Protein AF-A0A7V5JH73-F1 (afdb_monomer_lite)

Structure (mmCIF, N/CA/C/O backbone):
data_AF-A0A7V5JH73-F1
#
_entry.id   AF-A0A7V5JH73-F1
#
loop_
_atom_site.group_PDB
_atom_site.id
_atom_site.type_symbol
_atom_site.label_atom_id
_atom_site.label_alt_id
_atom_site.label_comp_id
_atom_site.label_asym_id
_atom_site.label_entity_id
_atom_site.label_seq_id
_atom_site.pdbx_PDB_ins_code
_atom_site.Cartn_x
_atom_site.Cartn_y
_atom_site.Cartn_z
_atom_site.occupancy
_atom_site.B_iso_or_equiv
_atom_site.auth_seq_id
_atom_site.auth_comp_id
_atom_site.auth_asym_id
_atom_site.auth_atom_id
_atom_site.pdbx_PDB_model_num
ATOM 1 N N . MET A 1 1 ? 8.728 -31.533 -47.177 1.00 68.12 1 MET A N 1
ATOM 2 C CA . MET A 1 1 ? 9.067 -31.655 -45.737 1.00 68.12 1 MET A CA 1
ATOM 3 C C . MET A 1 1 ? 10.287 -30.811 -45.364 1.00 68.12 1 MET A C 1
ATOM 5 O O . MET A 1 1 ? 10.168 -30.022 -44.442 1.00 68.12 1 MET A O 1
ATOM 9 N N . GLN A 1 2 ? 11.408 -30.885 -46.097 1.00 71.19 2 GLN A N 1
ATOM 10 C CA . GLN A 1 2 ? 12.597 -30.037 -45.864 1.00 71.19 2 GLN A CA 1
ATOM 11 C C . GLN A 1 2 ? 12.351 -28.530 -46.081 1.00 71.19 2 GLN A C 1
ATOM 13 O O . GLN A 1 2 ? 12.792 -27.728 -45.269 1.00 71.19 2 GLN A O 1
ATOM 18 N N . GLU A 1 3 ? 11.565 -28.137 -47.090 1.00 71.56 3 GLU A N 1
ATOM 19 C CA . GLU A 1 3 ? 11.189 -26.722 -47.287 1.00 71.56 3 GLU A CA 1
ATOM 20 C C . GLU A 1 3 ? 10.333 -26.158 -46.146 1.00 71.56 3 GLU A C 1
ATOM 22 O O . GLU A 1 3 ? 10.455 -24.991 -45.792 1.00 71.56 3 GLU A O 1
ATOM 27 N N . LEU A 1 4 ? 9.498 -26.997 -45.525 1.00 69.25 4 LEU A N 1
ATOM 28 C CA . LEU A 1 4 ? 8.664 -26.591 -44.394 1.00 69.25 4 LEU A CA 1
ATOM 29 C C . LEU A 1 4 ? 9.518 -26.353 -43.137 1.00 69.25 4 LEU A C 1
ATOM 31 O O . LEU A 1 4 ? 9.250 -25.424 -42.382 1.00 69.25 4 LEU A O 1
ATOM 35 N N . LEU A 1 5 ? 10.562 -27.167 -42.942 1.00 70.31 5 LEU A N 1
ATOM 36 C CA . LEU A 1 5 ? 11.527 -27.005 -41.851 1.00 70.31 5 LEU A CA 1
ATOM 37 C C . LEU A 1 5 ? 12.386 -25.750 -42.046 1.00 70.31 5 LEU A C 1
ATOM 39 O O . LEU A 1 5 ? 12.513 -24.964 -41.114 1.00 70.31 5 LEU A O 1
ATOM 43 N N . ALA A 1 6 ? 12.866 -25.495 -43.266 1.00 71.00 6 ALA A N 1
ATOM 44 C CA . ALA A 1 6 ? 13.623 -24.283 -43.590 1.00 71.00 6 ALA A CA 1
ATOM 45 C C . ALA A 1 6 ? 12.795 -22.996 -43.393 1.00 71.00 6 ALA A C 1
ATOM 47 O O . ALA A 1 6 ? 13.314 -21.979 -42.934 1.00 71.00 6 ALA A O 1
ATOM 48 N N . LEU A 1 7 ? 11.491 -23.047 -43.688 1.00 70.31 7 LEU A N 1
ATOM 49 C CA . LEU A 1 7 ? 10.574 -21.919 -43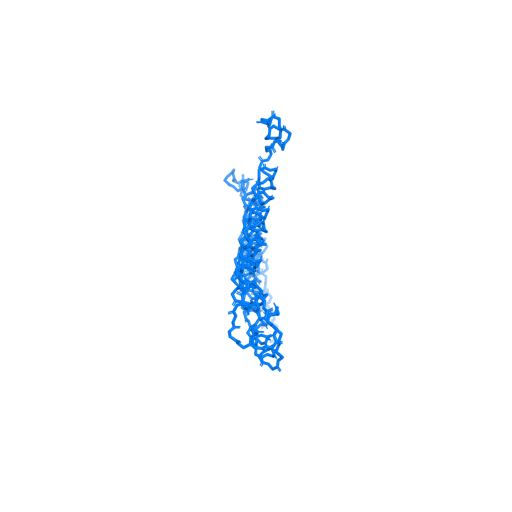.506 1.00 70.31 7 LEU A CA 1
ATOM 50 C C . LEU A 1 7 ? 10.222 -21.676 -42.028 1.00 70.31 7 LEU A C 1
ATOM 52 O O . LEU A 1 7 ? 9.981 -20.537 -41.630 1.00 70.31 7 LEU A O 1
ATOM 56 N N . ILE A 1 8 ? 10.207 -22.729 -41.205 1.00 70.50 8 ILE A N 1
ATOM 57 C CA . ILE A 1 8 ? 10.073 -22.608 -39.748 1.00 70.50 8 ILE A CA 1
ATOM 58 C C . ILE A 1 8 ? 11.357 -22.021 -39.156 1.00 70.50 8 ILE A C 1
ATOM 60 O O . ILE A 1 8 ? 11.270 -21.051 -38.408 1.00 70.50 8 ILE A O 1
ATOM 64 N N . GLU A 1 9 ? 12.530 -22.527 -39.542 1.00 68.88 9 GLU A N 1
ATOM 65 C CA . GLU A 1 9 ? 13.823 -22.039 -39.048 1.00 68.88 9 GLU A CA 1
ATOM 66 C C . GLU A 1 9 ? 14.067 -20.565 -39.396 1.00 68.88 9 GLU A C 1
ATOM 68 O O . GLU A 1 9 ? 14.477 -19.790 -38.529 1.00 68.88 9 GLU A O 1
ATOM 73 N N . SER A 1 10 ? 13.735 -20.127 -40.617 1.00 66.75 10 SER A N 1
ATOM 74 C CA . SER A 1 10 ? 13.877 -18.720 -41.017 1.00 66.75 10 SER A CA 1
ATOM 75 C C . SER A 1 10 ? 12.919 -17.793 -40.259 1.00 66.75 10 SER A C 1
ATOM 77 O O . SER A 1 10 ? 13.271 -16.660 -39.925 1.00 66.75 10 SER A O 1
ATOM 79 N N . ARG A 1 11 ? 11.701 -18.267 -39.956 1.00 68.38 11 ARG A N 1
ATOM 80 C CA . ARG A 1 11 ? 10.718 -17.537 -39.140 1.00 68.38 11 ARG A CA 1
ATOM 81 C C . ARG A 1 11 ? 11.164 -17.454 -37.682 1.00 68.38 11 ARG A C 1
ATOM 83 O O . ARG A 1 11 ? 11.064 -16.383 -37.090 1.00 68.38 11 ARG A O 1
ATOM 90 N N . THR A 1 12 ? 11.685 -18.540 -37.112 1.00 67.69 12 THR A N 1
ATOM 91 C CA . THR A 1 12 ? 12.183 -18.548 -35.730 1.00 67.69 12 THR A CA 1
ATOM 92 C C . THR A 1 12 ? 13.447 -17.715 -35.578 1.00 67.69 12 THR A C 1
ATOM 94 O O . THR A 1 12 ? 13.538 -16.970 -34.610 1.00 67.69 12 THR A O 1
ATOM 97 N N . ALA A 1 13 ? 14.362 -17.749 -36.553 1.00 62.22 13 ALA A N 1
ATOM 98 C CA . ALA A 1 13 ? 15.586 -16.949 -36.547 1.00 62.22 13 ALA A CA 1
ATOM 99 C C . ALA A 1 13 ? 15.291 -15.440 -36.556 1.00 62.22 13 ALA A C 1
ATOM 101 O O . ALA A 1 13 ? 15.914 -14.685 -35.812 1.00 62.22 13 ALA A O 1
ATOM 102 N N . GLY A 1 14 ? 14.293 -15.005 -37.336 1.00 62.53 14 GLY A N 1
ATOM 103 C CA . GLY A 1 14 ? 13.833 -13.613 -37.342 1.00 62.53 14 GLY A CA 1
ATOM 104 C C . GLY A 1 14 ? 13.219 -13.180 -36.007 1.00 62.53 14 GLY A C 1
ATOM 105 O O . GLY A 1 14 ? 13.502 -12.085 -35.527 1.00 62.53 14 GLY A O 1
ATOM 106 N N . ILE A 1 15 ? 12.437 -14.057 -35.365 1.00 62.62 15 ILE A N 1
ATOM 107 C CA . ILE A 1 15 ? 11.842 -13.791 -34.046 1.00 62.62 15 ILE A CA 1
ATOM 108 C C . ILE A 1 15 ? 12.925 -13.728 -32.962 1.00 62.62 15 ILE A C 1
ATOM 110 O O . ILE A 1 15 ? 12.892 -12.827 -32.130 1.00 62.62 15 ILE A O 1
ATOM 114 N N . THR A 1 16 ? 13.906 -14.634 -32.974 1.00 65.31 16 THR A N 1
ATOM 115 C CA . THR A 1 16 ? 14.996 -14.644 -31.987 1.00 65.31 16 THR A CA 1
ATOM 116 C C . THR A 1 16 ? 15.976 -13.490 -32.177 1.00 65.31 16 THR A C 1
ATOM 118 O O . THR A 1 16 ? 16.449 -12.942 -31.187 1.00 65.31 16 THR A O 1
ATOM 121 N N . ALA A 1 17 ? 16.255 -13.084 -33.421 1.00 62.03 17 ALA A N 1
ATOM 122 C CA . ALA A 1 17 ? 17.114 -11.936 -33.711 1.00 62.03 17 ALA A CA 1
ATOM 123 C C . ALA A 1 17 ? 16.446 -10.617 -33.289 1.00 62.03 17 ALA A C 1
ATOM 125 O O . ALA A 1 17 ? 17.048 -9.827 -32.565 1.00 62.03 17 ALA A O 1
ATOM 126 N N . TRP A 1 18 ? 15.166 -10.428 -33.635 1.00 62.38 18 TRP A N 1
ATOM 127 C CA . TRP A 1 18 ? 14.390 -9.261 -33.206 1.00 62.38 18 TRP A CA 1
ATOM 128 C C . TRP A 1 18 ? 14.199 -9.204 -31.681 1.00 62.38 18 TRP A C 1
ATOM 130 O O . TRP A 1 18 ? 14.309 -8.132 -31.083 1.00 62.38 18 TRP A O 1
ATOM 140 N N . ALA A 1 19 ? 13.954 -10.351 -31.034 1.00 61.44 19 ALA A N 1
ATOM 141 C CA . ALA A 1 19 ? 13.827 -10.445 -29.579 1.00 61.44 19 ALA A CA 1
ATOM 142 C C . ALA A 1 19 ? 15.166 -10.262 -28.844 1.00 61.44 19 ALA A C 1
ATOM 144 O O . ALA A 1 19 ? 15.165 -9.861 -27.682 1.00 61.44 19 ALA A O 1
ATOM 145 N N . GLY A 1 20 ? 16.297 -10.543 -29.499 1.00 63.50 20 GLY A N 1
ATOM 146 C CA . GLY A 1 20 ? 17.633 -10.285 -28.965 1.00 63.50 20 GLY A CA 1
ATOM 147 C C . GLY A 1 20 ? 17.949 -8.791 -28.889 1.00 63.50 20 GLY A C 1
ATOM 148 O O . GLY A 1 20 ? 18.427 -8.327 -27.858 1.00 63.50 20 GLY A O 1
ATOM 149 N N . GLU A 1 21 ? 17.619 -8.037 -29.940 1.00 68.50 21 GLU A N 1
ATOM 150 C CA . GLU A 1 21 ? 17.853 -6.586 -30.024 1.00 68.50 21 GLU A CA 1
ATOM 151 C C . GLU A 1 21 ? 16.845 -5.775 -29.185 1.00 68.50 21 GLU A C 1
ATOM 153 O O . GLU A 1 21 ? 17.191 -4.753 -28.602 1.00 68.50 21 GLU A O 1
ATOM 158 N N . ASN A 1 22 ? 15.610 -6.272 -29.033 1.00 81.56 22 ASN A N 1
ATOM 159 C CA . ASN A 1 22 ? 14.535 -5.626 -28.262 1.00 81.56 22 ASN A CA 1
ATOM 160 C C . ASN A 1 22 ? 14.221 -6.339 -26.939 1.00 81.56 22 ASN A C 1
ATOM 162 O O . ASN A 1 22 ? 13.092 -6.290 -26.438 1.00 81.56 22 ASN A O 1
ATOM 166 N N . ARG A 1 23 ? 15.208 -7.032 -26.364 1.00 84.94 23 ARG A N 1
ATOM 167 C CA . ARG A 1 23 ? 15.034 -7.859 -25.162 1.00 84.94 23 ARG A CA 1
ATOM 168 C C . ARG A 1 23 ? 14.407 -7.090 -23.997 1.00 84.94 23 ARG A C 1
ATOM 170 O O . ARG A 1 23 ? 13.560 -7.638 -23.291 1.00 84.94 23 ARG A O 1
ATOM 177 N N . TRP A 1 24 ? 14.771 -5.824 -23.824 1.00 84.88 24 TRP A N 1
ATOM 178 C CA . TRP A 1 24 ? 14.222 -4.960 -22.781 1.00 84.88 24 TRP A CA 1
ATOM 179 C C . TRP A 1 24 ? 12.722 -4.676 -22.965 1.00 84.88 24 TRP A C 1
ATOM 181 O O . TRP A 1 24 ? 11.976 -4.684 -21.989 1.00 84.88 24 TRP A O 1
ATOM 191 N N . ILE A 1 25 ? 12.240 -4.524 -24.207 1.00 88.56 25 ILE A N 1
ATOM 192 C CA . ILE A 1 25 ? 10.809 -4.336 -24.512 1.00 88.56 25 ILE A CA 1
ATOM 193 C C . ILE A 1 25 ? 10.028 -5.582 -24.100 1.00 88.56 25 ILE A C 1
ATOM 195 O O . ILE A 1 25 ? 8.970 -5.490 -23.475 1.00 88.56 25 ILE A O 1
ATOM 199 N N . VAL A 1 26 ? 10.573 -6.761 -24.413 1.00 90.12 26 VAL A N 1
ATOM 200 C CA . VAL A 1 26 ? 9.979 -8.045 -24.028 1.00 90.12 26 VAL A CA 1
ATOM 201 C C . VAL A 1 26 ? 9.932 -8.179 -22.501 1.00 90.12 26 VAL A C 1
ATOM 203 O O . VAL A 1 26 ? 8.904 -8.577 -21.955 1.00 90.12 26 VAL A O 1
ATOM 206 N N . GLN A 1 27 ? 10.997 -7.792 -21.792 1.00 89.69 27 GLN A N 1
ATOM 207 C CA . GLN A 1 27 ? 11.027 -7.793 -20.324 1.00 89.69 27 GLN A CA 1
ATOM 208 C C . GLN A 1 27 ? 9.978 -6.849 -19.720 1.00 89.69 27 GLN A C 1
ATOM 210 O O . GLN A 1 27 ? 9.208 -7.280 -18.861 1.00 89.69 27 GLN A O 1
ATOM 215 N N . VAL A 1 28 ? 9.889 -5.602 -20.199 1.00 92.50 28 VAL A N 1
ATOM 216 C CA . VAL A 1 28 ? 8.870 -4.634 -19.757 1.00 92.50 28 VAL A CA 1
ATOM 217 C C . VAL A 1 28 ? 7.465 -5.183 -19.995 1.00 92.50 28 VAL A C 1
ATOM 219 O O . VAL A 1 28 ? 6.625 -5.132 -19.096 1.00 92.50 28 VAL A O 1
ATOM 222 N N . PHE A 1 29 ? 7.211 -5.768 -21.169 1.00 92.44 29 PHE A N 1
ATOM 223 C CA . PHE A 1 29 ? 5.924 -6.385 -21.484 1.00 92.44 29 PHE A CA 1
ATOM 224 C C . PHE A 1 29 ? 5.552 -7.481 -20.477 1.00 92.44 29 PHE A C 1
ATOM 226 O O . PHE A 1 29 ? 4.437 -7.476 -19.955 1.00 92.44 29 PHE A O 1
ATOM 233 N N . PHE A 1 30 ? 6.480 -8.386 -20.151 1.00 94.62 30 PHE A N 1
ATOM 234 C CA . PHE A 1 30 ? 6.226 -9.440 -19.166 1.00 94.62 30 PHE A CA 1
ATOM 235 C C . PHE A 1 30 ? 6.029 -8.900 -17.748 1.00 94.62 30 PHE A C 1
ATOM 237 O O . PHE A 1 30 ? 5.170 -9.415 -17.036 1.00 94.62 30 PHE A O 1
ATOM 244 N N . VAL A 1 31 ? 6.756 -7.857 -17.341 1.00 94.88 31 VAL A N 1
ATOM 245 C CA . VAL A 1 31 ? 6.560 -7.205 -16.034 1.00 94.88 31 VAL A CA 1
ATOM 246 C C . VAL A 1 31 ? 5.171 -6.578 -15.939 1.00 94.88 31 VAL A C 1
ATOM 248 O O . VAL A 1 31 ? 4.447 -6.825 -14.974 1.00 94.88 31 VAL A O 1
ATOM 251 N N . VAL A 1 32 ? 4.755 -5.822 -16.958 1.00 94.06 32 VAL A N 1
ATOM 252 C CA . VAL A 1 32 ? 3.423 -5.201 -16.998 1.00 94.06 32 VAL A CA 1
ATOM 253 C C . VAL A 1 32 ? 2.329 -6.269 -17.047 1.00 94.06 32 VAL A C 1
ATOM 255 O O . VAL A 1 32 ? 1.344 -6.176 -16.312 1.00 94.06 32 VAL A O 1
ATOM 258 N N . LEU A 1 33 ? 2.510 -7.321 -17.849 1.00 95.00 33 LEU A N 1
ATOM 259 C CA . LEU A 1 33 ? 1.586 -8.453 -17.907 1.00 95.00 33 LEU A CA 1
ATOM 260 C C . LEU A 1 33 ? 1.473 -9.152 -16.546 1.00 95.00 33 LEU A C 1
ATOM 262 O O . LEU A 1 33 ? 0.364 -9.432 -16.094 1.00 95.00 33 LEU A O 1
ATOM 266 N N . ALA A 1 34 ? 2.595 -9.394 -15.865 1.00 95.88 34 ALA A N 1
ATOM 267 C CA . ALA A 1 34 ? 2.613 -9.989 -14.535 1.00 95.88 34 ALA A CA 1
ATOM 268 C C . ALA A 1 34 ? 1.905 -9.097 -13.504 1.00 95.88 34 ALA A C 1
ATOM 270 O O . ALA A 1 34 ? 1.107 -9.603 -12.718 1.00 95.88 34 ALA A O 1
ATOM 271 N N . ALA A 1 35 ? 2.119 -7.779 -13.539 1.00 94.62 35 ALA A N 1
ATOM 272 C CA . ALA A 1 35 ? 1.435 -6.831 -12.660 1.00 94.62 35 ALA A CA 1
ATOM 273 C C . ALA A 1 35 ? -0.086 -6.808 -12.904 1.00 94.62 35 ALA A C 1
ATOM 275 O O . ALA A 1 35 ? -0.875 -6.840 -11.955 1.00 94.62 35 ALA A O 1
ATOM 276 N N . LEU A 1 36 ? -0.517 -6.830 -14.170 1.00 93.88 36 LEU A N 1
ATOM 277 C CA . LEU A 1 36 ? -1.930 -6.928 -14.546 1.00 93.88 36 LEU A CA 1
ATOM 278 C C . LEU A 1 36 ? -2.558 -8.236 -14.054 1.00 93.88 36 LEU A C 1
ATOM 280 O O . LEU A 1 36 ? -3.631 -8.217 -13.443 1.00 93.88 36 LEU A O 1
ATOM 284 N N . LEU A 1 37 ? -1.880 -9.365 -14.277 1.00 95.38 37 LEU A N 1
ATOM 285 C CA . LEU A 1 37 ? -2.322 -10.677 -13.809 1.00 95.38 37 LEU A CA 1
ATOM 286 C C . LEU A 1 37 ? -2.391 -10.731 -12.283 1.00 95.38 37 LEU A C 1
ATOM 288 O O . LEU A 1 37 ? -3.386 -11.212 -11.741 1.00 95.38 37 LEU A O 1
ATOM 292 N N . ALA A 1 38 ? -1.393 -10.189 -11.585 1.00 94.88 38 ALA A N 1
ATOM 293 C CA . ALA A 1 38 ? -1.381 -10.096 -10.132 1.00 94.88 38 ALA A CA 1
ATOM 294 C C . ALA A 1 38 ? -2.553 -9.249 -9.619 1.00 94.88 38 ALA A C 1
ATOM 296 O O . ALA A 1 38 ? -3.264 -9.686 -8.718 1.00 94.88 38 ALA A O 1
ATOM 297 N N . SER A 1 39 ? -2.822 -8.088 -10.227 1.00 93.25 39 SER A N 1
ATOM 298 C CA . SER A 1 39 ? -3.960 -7.231 -9.863 1.00 93.25 39 SER A CA 1
ATOM 299 C C . SER A 1 39 ? -5.303 -7.935 -10.088 1.00 93.25 39 SER A C 1
ATOM 301 O O . SER A 1 39 ? -6.202 -7.882 -9.243 1.00 93.25 39 SER A O 1
ATOM 303 N N . TYR A 1 40 ? -5.447 -8.647 -11.208 1.00 93.00 40 TYR A N 1
ATOM 304 C CA . TYR A 1 40 ? -6.641 -9.435 -11.502 1.00 93.00 40 TYR A CA 1
ATOM 305 C C . TYR A 1 40 ? -6.828 -10.585 -10.501 1.00 93.00 40 TYR A C 1
ATOM 307 O O . TYR A 1 40 ? -7.913 -10.750 -9.929 1.00 93.00 40 TYR A O 1
ATOM 315 N N . LEU A 1 41 ? -5.767 -11.354 -10.244 1.00 94.12 41 LEU A N 1
ATOM 316 C CA . LEU A 1 41 ? -5.795 -12.490 -9.329 1.00 94.12 41 LEU A CA 1
ATOM 317 C C . LEU A 1 41 ? -6.077 -12.034 -7.897 1.00 94.12 41 LEU A C 1
ATOM 319 O O . LEU A 1 41 ? -6.938 -12.607 -7.237 1.00 94.12 41 LEU A O 1
ATOM 323 N N . GLN A 1 42 ? -5.435 -10.960 -7.446 1.00 94.12 42 GLN A N 1
ATOM 324 C CA . GLN A 1 42 ? -5.663 -10.340 -6.145 1.00 94.12 42 GLN A CA 1
ATOM 325 C C . GLN A 1 42 ? -7.136 -9.969 -5.940 1.00 94.12 42 GLN A C 1
ATOM 327 O O . GLN A 1 42 ? -7.725 -10.334 -4.921 1.00 94.12 42 GLN A O 1
ATOM 332 N N . LYS A 1 43 ? -7.772 -9.306 -6.918 1.00 90.88 43 LYS A N 1
ATOM 333 C CA . LYS A 1 43 ? -9.210 -8.993 -6.853 1.00 90.88 43 LYS A CA 1
ATOM 334 C C . LYS A 1 43 ? -10.062 -10.257 -6.759 1.00 90.88 43 LYS A C 1
ATOM 336 O O . LYS A 1 43 ? -11.002 -10.298 -5.966 1.00 90.88 43 LYS A O 1
ATOM 341 N N . ARG A 1 44 ? -9.730 -11.294 -7.534 1.00 91.19 44 ARG A N 1
ATOM 342 C CA . ARG A 1 44 ? -10.462 -12.569 -7.532 1.00 91.19 44 ARG A CA 1
ATOM 343 C C . ARG A 1 44 ? -10.315 -13.321 -6.207 1.00 91.19 44 ARG A C 1
ATOM 345 O O . ARG A 1 44 ? -11.315 -13.823 -5.694 1.00 91.19 44 ARG A O 1
ATOM 352 N N . LEU A 1 45 ? -9.106 -13.376 -5.650 1.00 91.25 45 LEU A N 1
ATOM 353 C CA . LEU A 1 45 ? -8.809 -14.025 -4.373 1.00 91.25 45 LEU A CA 1
ATOM 354 C C . LEU A 1 45 ? -9.495 -13.304 -3.215 1.00 91.25 45 LEU A C 1
ATOM 356 O O . LEU A 1 45 ? -10.159 -13.956 -2.416 1.00 91.25 45 LEU A O 1
ATOM 360 N N . LEU A 1 46 ? -9.424 -11.972 -3.162 1.00 89.12 46 LEU A N 1
ATOM 361 C CA . LEU A 1 46 ? -10.108 -11.200 -2.123 1.00 89.12 46 LEU A CA 1
ATOM 362 C C . LEU A 1 46 ? -11.630 -11.303 -2.230 1.00 89.12 46 LEU A C 1
ATOM 364 O O . LEU A 1 46 ? -12.292 -11.450 -1.211 1.00 89.12 46 LEU A O 1
ATOM 368 N N . ALA A 1 47 ? -12.196 -11.299 -3.441 1.00 87.19 47 ALA A N 1
ATOM 369 C CA . ALA A 1 47 ? -13.630 -11.526 -3.622 1.00 87.19 47 ALA A CA 1
ATOM 370 C C . ALA A 1 47 ? -14.048 -12.940 -3.181 1.00 87.19 47 ALA A C 1
ATOM 372 O O . ALA A 1 47 ? -15.117 -13.127 -2.603 1.00 87.19 47 ALA A O 1
ATOM 373 N N . ALA A 1 48 ? -13.211 -13.951 -3.434 1.00 86.88 48 ALA A N 1
ATOM 374 C CA . ALA A 1 48 ? -13.451 -15.306 -2.951 1.00 86.88 48 ALA A CA 1
ATOM 375 C C . ALA A 1 48 ? -13.340 -15.403 -1.421 1.00 86.88 48 ALA A C 1
ATOM 377 O O . ALA A 1 48 ? -14.192 -16.037 -0.803 1.00 86.88 48 ALA A O 1
ATOM 378 N N . ALA A 1 49 ? -12.341 -14.752 -0.822 1.00 86.19 49 ALA A N 1
ATOM 379 C CA . ALA A 1 49 ? -12.157 -14.700 0.623 1.00 86.19 49 ALA A CA 1
ATOM 380 C C . ALA A 1 49 ? -13.327 -13.980 1.306 1.00 86.19 49 ALA A C 1
ATOM 382 O O . ALA A 1 49 ? -13.892 -14.517 2.250 1.00 86.19 49 ALA A O 1
ATOM 383 N N . TYR A 1 50 ? -13.775 -12.848 0.757 1.00 84.31 50 TYR A N 1
ATOM 384 C CA . TYR A 1 50 ? -14.935 -12.109 1.257 1.00 84.31 50 TYR A CA 1
ATOM 385 C C . TYR A 1 50 ? -16.212 -12.965 1.260 1.00 84.31 50 TYR A C 1
ATOM 387 O O . TYR A 1 50 ? -16.932 -12.998 2.250 1.00 84.31 50 TYR A O 1
ATOM 395 N N . ARG A 1 51 ? -16.462 -13.744 0.195 1.00 82.12 51 ARG A N 1
ATOM 396 C CA . ARG A 1 51 ? -17.604 -14.681 0.149 1.00 82.12 51 ARG A CA 1
ATOM 397 C C . ARG A 1 51 ? -17.535 -15.783 1.207 1.00 82.12 51 ARG A C 1
ATOM 399 O O . ARG A 1 51 ? -18.576 -16.214 1.686 1.00 82.12 51 ARG A O 1
ATOM 406 N N . ARG A 1 52 ? -16.334 -16.264 1.544 1.00 79.25 52 ARG A N 1
ATOM 407 C CA . ARG A 1 52 ? -16.149 -17.263 2.610 1.00 79.25 52 ARG A CA 1
ATOM 408 C C . ARG A 1 52 ? -16.332 -16.641 3.989 1.00 79.25 52 ARG A C 1
ATOM 410 O O . ARG A 1 52 ? -16.966 -17.247 4.838 1.00 79.25 52 ARG A O 1
ATOM 417 N N . LEU A 1 53 ? -15.829 -15.427 4.180 1.00 75.94 53 LEU A N 1
ATOM 418 C CA . LEU A 1 53 ? -15.904 -14.713 5.450 1.00 75.94 53 LEU A CA 1
ATOM 419 C C . LEU A 1 53 ? -17.322 -14.282 5.818 1.00 75.94 53 LEU A C 1
ATOM 421 O O . LEU A 1 53 ? -17.648 -14.298 6.991 1.00 75.94 53 LEU A O 1
ATOM 425 N N . GLN A 1 54 ? -18.215 -14.063 4.847 1.00 70.62 54 GLN A N 1
ATOM 426 C CA . GLN A 1 54 ? -19.647 -13.887 5.134 1.00 70.62 54 GLN A CA 1
ATOM 427 C C . GLN A 1 54 ? -20.296 -15.087 5.852 1.00 70.62 54 GLN A C 1
ATOM 429 O O . GLN A 1 54 ? -21.375 -14.944 6.422 1.00 70.62 54 GLN A O 1
ATOM 434 N N . GLN A 1 55 ? -19.669 -16.269 5.831 1.00 64.44 55 GLN A N 1
ATOM 435 C CA . GLN A 1 55 ? -20.148 -17.448 6.560 1.00 64.44 55 GLN A CA 1
ATOM 436 C C . GLN A 1 55 ? -19.680 -17.460 8.028 1.00 64.44 55 GLN A C 1
ATOM 438 O O . GLN A 1 55 ? -20.235 -18.196 8.840 1.00 64.44 55 GLN A O 1
ATOM 443 N N . THR A 1 56 ? -18.690 -16.638 8.384 1.00 64.31 56 THR A N 1
ATOM 444 C CA . THR A 1 56 ? -18.110 -16.511 9.729 1.00 64.31 56 THR A CA 1
ATOM 445 C C . THR A 1 56 ? -18.428 -15.137 10.320 1.00 64.31 56 THR A C 1
ATOM 447 O O . THR A 1 56 ? -18.135 -14.112 9.72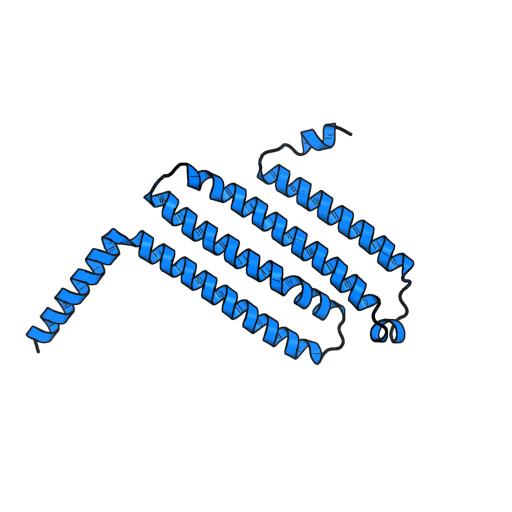3 1.00 64.31 56 THR A O 1
ATOM 450 N N . ARG A 1 57 ? -19.009 -15.081 11.523 1.00 64.31 5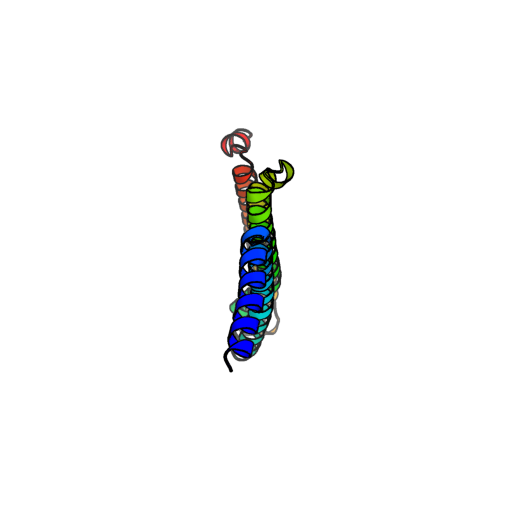7 ARG A N 1
ATOM 451 C CA . ARG A 1 57 ? -19.373 -13.815 12.191 1.00 64.31 57 ARG A CA 1
ATOM 452 C C . ARG A 1 57 ? -18.176 -13.140 12.885 1.00 64.31 57 ARG A C 1
ATOM 454 O O . ARG A 1 57 ? -18.223 -12.893 14.085 1.00 64.31 57 ARG A O 1
ATOM 461 N N . THR A 1 58 ? -17.082 -12.869 12.173 1.00 75.06 58 THR A N 1
ATOM 462 C CA . THR A 1 58 ? -15.895 -12.211 12.754 1.00 75.06 58 THR A CA 1
ATOM 463 C C . THR A 1 58 ? -15.741 -10.771 12.240 1.00 75.06 58 THR A C 1
ATOM 465 O O . THR A 1 58 ? -15.207 -10.546 11.154 1.00 75.06 58 THR A O 1
ATOM 468 N N . PRO A 1 59 ? -16.139 -9.744 13.024 1.00 74.56 59 PRO A N 1
ATOM 469 C CA . PRO A 1 59 ? -16.099 -8.343 12.579 1.00 74.56 59 PRO A CA 1
ATOM 470 C C . PRO A 1 59 ? -14.681 -7.829 12.267 1.00 74.56 59 PRO A C 1
ATOM 472 O O . PRO A 1 59 ? -14.525 -6.851 11.532 1.00 74.56 59 PRO A O 1
ATOM 475 N N . TRP A 1 60 ? -13.649 -8.484 12.804 1.00 79.12 60 TRP A N 1
ATOM 476 C CA . TRP A 1 60 ? -12.239 -8.152 12.588 1.00 79.12 60 TRP A CA 1
ATOM 477 C C . TRP A 1 60 ? -11.750 -8.520 11.184 1.00 79.12 60 TRP A C 1
ATOM 479 O O . TRP A 1 60 ? -11.092 -7.710 10.528 1.00 79.12 60 TRP A O 1
ATOM 489 N N . ASP A 1 61 ? -12.112 -9.705 10.698 1.00 83.31 61 ASP A N 1
ATOM 490 C CA . ASP A 1 61 ? -11.650 -10.203 9.401 1.00 83.31 61 ASP A CA 1
ATOM 491 C C . ASP A 1 61 ? -12.302 -9.424 8.254 1.00 83.31 61 ASP A C 1
ATOM 493 O O . ASP A 1 61 ? -11.635 -9.026 7.294 1.00 83.31 61 ASP A O 1
ATOM 497 N N . ASP A 1 62 ? -13.590 -9.106 8.397 1.00 84.75 62 ASP A N 1
ATOM 498 C CA . ASP A 1 62 ? -14.319 -8.261 7.452 1.00 84.75 62 ASP A CA 1
ATOM 499 C C . ASP A 1 62 ? -13.707 -6.862 7.345 1.00 84.75 62 ASP A C 1
ATOM 501 O O . ASP A 1 62 ? -13.546 -6.327 6.241 1.00 84.75 62 ASP A O 1
ATOM 505 N N . ALA A 1 63 ? -13.331 -6.265 8.483 1.00 88.94 63 ALA A N 1
ATOM 506 C CA . ALA A 1 63 ? -12.673 -4.963 8.507 1.00 88.94 63 ALA A CA 1
ATOM 507 C C . ALA A 1 63 ? -11.330 -5.009 7.765 1.00 88.94 63 ALA A C 1
ATOM 509 O O . ALA A 1 63 ? -11.042 -4.106 6.967 1.00 88.94 63 ALA A O 1
ATOM 510 N N . LEU A 1 64 ? -10.549 -6.074 7.987 1.00 91.12 64 LEU A N 1
ATOM 511 C CA . LEU A 1 64 ? -9.246 -6.293 7.367 1.00 91.12 64 LEU A CA 1
ATOM 512 C C . LEU A 1 64 ? -9.347 -6.457 5.853 1.00 91.12 64 LEU A C 1
ATOM 514 O O . LEU A 1 64 ? -8.677 -5.732 5.113 1.00 91.12 64 LEU A O 1
ATOM 518 N N . LEU A 1 65 ? -10.212 -7.348 5.369 1.00 89.88 65 LEU A N 1
ATOM 519 C CA . LEU A 1 65 ? -10.380 -7.569 3.932 1.00 89.88 65 LEU A CA 1
ATOM 520 C C . LEU A 1 65 ? -10.894 -6.316 3.220 1.00 89.88 65 LEU A C 1
ATOM 522 O O . LEU A 1 65 ? -10.370 -5.938 2.165 1.00 89.88 65 LEU A O 1
ATOM 526 N N . ALA A 1 66 ? -11.882 -5.638 3.810 1.00 88.56 66 ALA A N 1
ATOM 527 C CA . ALA A 1 66 ? -12.425 -4.399 3.263 1.00 88.56 66 ALA A CA 1
ATOM 528 C C . ALA A 1 66 ? -11.394 -3.257 3.269 1.00 88.56 66 ALA A C 1
ATOM 530 O O . ALA A 1 66 ? -11.457 -2.351 2.424 1.00 88.56 66 ALA A O 1
ATOM 531 N N . ALA A 1 67 ? -10.445 -3.270 4.209 1.00 93.25 67 ALA A N 1
ATOM 532 C CA . ALA A 1 67 ? -9.350 -2.310 4.260 1.00 93.25 67 ALA A CA 1
ATOM 533 C C . ALA A 1 67 ? -8.280 -2.616 3.208 1.00 93.25 67 ALA A C 1
ATOM 535 O O . ALA A 1 67 ? -7.836 -1.701 2.519 1.00 93.25 67 ALA A O 1
ATOM 536 N N . LEU A 1 68 ? -7.920 -3.889 3.035 1.00 93.69 68 LEU A N 1
ATOM 537 C CA . LEU A 1 68 ? -6.786 -4.334 2.225 1.00 93.69 68 LEU A CA 1
ATOM 538 C C . LEU A 1 68 ? -7.011 -4.225 0.710 1.00 93.69 68 LEU A C 1
ATOM 540 O O . LEU A 1 68 ? -6.064 -3.993 -0.041 1.00 93.69 68 LEU A O 1
ATOM 544 N N . GLN A 1 69 ? -8.254 -4.358 0.237 1.00 91.25 69 GLN A N 1
ATOM 545 C CA . GLN A 1 69 ? -8.544 -4.508 -1.195 1.00 91.25 69 GLN A CA 1
ATOM 546 C C . GLN A 1 69 ? -7.995 -3.381 -2.083 1.00 91.25 69 GLN A C 1
ATOM 548 O O . GLN A 1 69 ? -7.412 -3.651 -3.139 1.00 91.25 69 GLN A O 1
ATOM 553 N N . ARG A 1 70 ? -8.186 -2.117 -1.682 1.00 93.31 70 ARG A N 1
ATOM 554 C CA . ARG A 1 70 ? -7.726 -0.975 -2.488 1.00 93.31 70 ARG A CA 1
ATOM 555 C C . ARG A 1 70 ? -6.215 -0.720 -2.348 1.00 93.31 70 ARG A C 1
ATOM 557 O O . ARG A 1 70 ? -5.575 -0.653 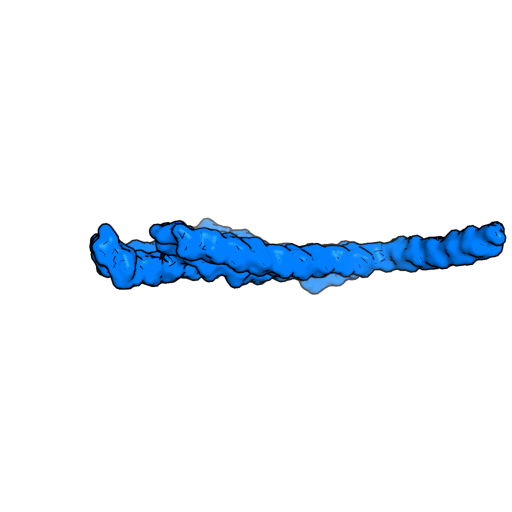-3.394 1.00 93.31 70 ARG A O 1
ATOM 564 N N . PRO A 1 71 ? -5.632 -0.652 -1.134 1.00 95.00 71 PRO A N 1
ATOM 565 C CA . PRO A 1 71 ? -4.186 -0.503 -0.944 1.00 95.00 71 PRO A CA 1
ATOM 566 C C . PRO A 1 71 ? -3.366 -1.552 -1.683 1.00 95.00 71 PRO A C 1
ATOM 568 O O . PRO A 1 71 ? -2.421 -1.202 -2.379 1.00 95.00 71 PRO A O 1
ATOM 571 N N . LEU A 1 72 ? -3.779 -2.820 -1.631 1.00 95.44 72 LEU A N 1
ATOM 572 C CA . LEU A 1 72 ? -3.050 -3.894 -2.298 1.00 95.44 72 LEU A CA 1
ATOM 573 C C . LEU A 1 72 ? -3.067 -3.754 -3.828 1.00 95.44 72 LEU A C 1
ATOM 575 O O . LEU A 1 72 ? -2.060 -4.007 -4.479 1.00 95.44 72 LEU A O 1
ATOM 579 N N . THR A 1 73 ? -4.181 -3.279 -4.400 1.00 95.12 73 THR A N 1
ATOM 580 C CA . THR A 1 73 ? -4.261 -2.993 -5.843 1.00 95.12 73 THR A CA 1
ATOM 581 C C . THR A 1 73 ? -3.260 -1.904 -6.230 1.00 95.12 73 THR A C 1
ATOM 583 O O . THR A 1 73 ? -2.548 -2.047 -7.219 1.00 95.12 73 THR A O 1
ATOM 586 N N . VAL A 1 74 ? -3.202 -0.820 -5.450 1.00 96.69 74 VAL A N 1
ATOM 587 C CA . VAL A 1 74 ? -2.292 0.308 -5.698 1.00 96.69 74 VAL A CA 1
ATOM 588 C C . VAL A 1 74 ? -0.833 -0.123 -5.536 1.00 96.69 74 VAL A C 1
ATOM 590 O O . VAL A 1 74 ? -0.007 0.233 -6.370 1.00 96.69 74 VAL A O 1
ATOM 593 N N . LEU A 1 75 ? -0.528 -0.950 -4.532 1.00 96.81 75 LEU A N 1
ATOM 594 C CA . LEU A 1 75 ? 0.815 -1.484 -4.302 1.00 96.81 75 LEU A CA 1
ATOM 595 C C . LEU A 1 75 ? 1.329 -2.289 -5.504 1.00 96.81 75 LEU A C 1
ATOM 597 O O . LEU A 1 75 ? 2.457 -2.081 -5.941 1.00 96.81 75 LEU A O 1
ATOM 601 N N . ILE A 1 76 ? 0.490 -3.163 -6.072 1.00 95.56 76 ILE A N 1
ATOM 602 C CA . ILE A 1 76 ? 0.841 -3.951 -7.265 1.00 95.56 76 ILE A CA 1
ATOM 603 C C . ILE A 1 76 ? 1.174 -3.031 -8.445 1.00 95.56 76 ILE A C 1
ATOM 605 O O . ILE A 1 76 ? 2.147 -3.276 -9.155 1.00 95.56 76 ILE A O 1
ATOM 609 N N . TRP A 1 77 ? 0.401 -1.959 -8.639 1.00 96.62 77 TRP A N 1
ATOM 610 C CA . TRP A 1 77 ? 0.665 -0.985 -9.699 1.00 96.62 77 TRP A CA 1
ATOM 611 C C . TRP A 1 77 ? 1.958 -0.202 -9.477 1.00 96.62 77 TRP A C 1
ATOM 613 O O . TRP A 1 77 ? 2.725 -0.058 -10.422 1.00 96.62 77 TRP A O 1
ATOM 623 N N . ILE A 1 78 ? 2.230 0.256 -8.252 1.00 96.00 78 ILE A N 1
ATOM 624 C CA . ILE A 1 78 ? 3.481 0.957 -7.921 1.00 96.00 78 ILE A CA 1
ATOM 625 C C . ILE A 1 78 ? 4.685 0.062 -8.218 1.00 96.00 78 ILE A C 1
ATOM 627 O O . ILE A 1 78 ? 5.600 0.489 -8.914 1.00 96.00 78 ILE A O 1
ATOM 631 N N . ILE A 1 79 ? 4.665 -1.187 -7.741 1.00 95.19 79 ILE A N 1
ATOM 632 C CA . ILE A 1 79 ? 5.768 -2.133 -7.946 1.00 95.19 79 ILE A CA 1
ATOM 633 C C . ILE A 1 79 ? 5.926 -2.468 -9.433 1.00 95.19 79 ILE A C 1
ATOM 635 O O . ILE A 1 79 ? 7.042 -2.462 -9.941 1.00 95.19 79 ILE A O 1
ATOM 639 N N . GLY A 1 80 ? 4.825 -2.725 -10.146 1.00 95.00 80 GLY A N 1
ATOM 640 C CA . GLY A 1 80 ? 4.862 -3.053 -11.572 1.00 95.00 80 GLY A CA 1
ATOM 641 C C . GLY A 1 80 ? 5.390 -1.908 -12.439 1.00 95.00 80 GLY A C 1
ATOM 642 O O . GLY A 1 80 ? 6.206 -2.142 -13.328 1.00 95.00 80 GLY A O 1
ATOM 643 N N . ILE A 1 81 ? 4.961 -0.671 -12.166 1.00 94.62 81 ILE A N 1
ATOM 644 C CA . ILE A 1 81 ? 5.431 0.520 -12.888 1.00 94.62 81 ILE A CA 1
ATOM 645 C C . ILE A 1 81 ? 6.895 0.804 -12.555 1.00 94.62 81 ILE A C 1
ATOM 647 O O . ILE A 1 81 ? 7.668 1.057 -13.473 1.00 94.62 81 ILE A O 1
ATOM 651 N N . ALA A 1 82 ? 7.287 0.733 -11.279 1.00 94.56 82 ALA A N 1
ATOM 652 C CA . ALA A 1 82 ? 8.673 0.953 -10.879 1.00 94.56 82 ALA A CA 1
ATOM 653 C C . ALA A 1 82 ? 9.608 -0.087 -11.513 1.00 94.56 82 ALA A C 1
ATOM 655 O O . ALA A 1 82 ? 10.588 0.287 -12.139 1.00 94.56 82 ALA A O 1
ATOM 656 N N . ALA A 1 83 ? 9.243 -1.372 -11.482 1.00 93.50 83 ALA A N 1
ATOM 657 C CA . ALA A 1 83 ? 10.032 -2.426 -12.115 1.00 93.50 83 ALA A CA 1
ATOM 658 C C . ALA A 1 83 ? 10.152 -2.246 -13.640 1.00 93.50 83 ALA A C 1
ATOM 660 O O . ALA A 1 83 ? 11.213 -2.483 -14.214 1.00 93.50 83 ALA A O 1
ATOM 661 N N . ALA A 1 84 ? 9.081 -1.813 -14.314 1.00 92.88 84 ALA A N 1
ATOM 662 C CA . ALA A 1 84 ? 9.141 -1.483 -15.737 1.00 92.88 84 ALA A CA 1
ATOM 663 C C . ALA A 1 84 ? 10.053 -0.272 -16.000 1.00 92.88 84 ALA A C 1
ATOM 665 O O . ALA A 1 84 ? 10.835 -0.289 -16.949 1.00 92.88 84 ALA A O 1
ATOM 666 N N . ALA A 1 85 ? 9.973 0.755 -15.154 1.00 92.50 85 ALA A N 1
ATOM 667 C CA . ALA A 1 85 ? 10.808 1.945 -15.243 1.00 92.50 85 ALA A CA 1
ATOM 668 C C . ALA A 1 85 ? 12.294 1.630 -15.000 1.00 92.50 85 ALA A C 1
ATOM 670 O O . ALA A 1 85 ? 13.132 2.154 -15.728 1.00 92.50 85 ALA A O 1
ATOM 671 N N . ASP A 1 86 ? 12.618 0.724 -14.075 1.00 91.00 86 ASP A N 1
ATOM 672 C CA . ASP A 1 86 ? 13.992 0.282 -13.806 1.00 91.00 86 ASP A CA 1
ATOM 673 C C . ASP A 1 86 ? 14.613 -0.422 -15.022 1.00 91.00 86 ASP A C 1
ATOM 675 O O . ASP A 1 86 ? 15.769 -0.173 -15.361 1.00 91.00 86 ASP A O 1
ATOM 679 N N . ILE A 1 87 ? 13.844 -1.258 -15.734 1.00 90.69 87 ILE A N 1
ATOM 680 C CA . ILE A 1 87 ? 14.311 -1.900 -16.977 1.00 90.69 87 ILE A CA 1
ATOM 681 C C . ILE A 1 87 ? 14.605 -0.841 -18.045 1.00 90.69 87 ILE A C 1
ATOM 683 O O . ILE A 1 87 ? 15.652 -0.876 -18.686 1.00 90.69 87 ILE 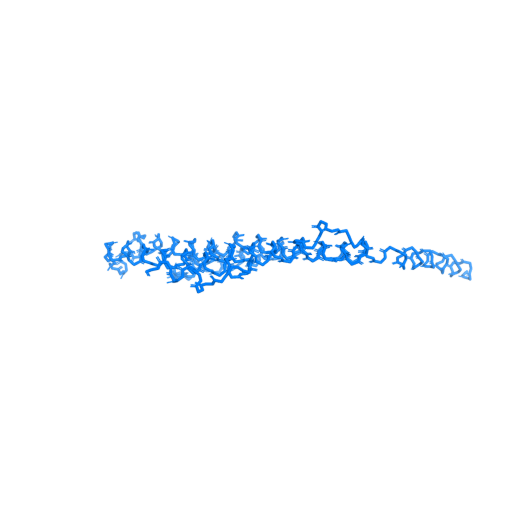A O 1
ATOM 687 N N . VAL A 1 88 ? 13.704 0.132 -18.214 1.00 89.94 88 VAL A N 1
ATOM 688 C CA . VAL A 1 88 ? 13.902 1.232 -19.170 1.00 89.94 88 VAL A CA 1
ATOM 689 C C . VAL A 1 88 ? 15.100 2.096 -18.776 1.00 89.94 88 VAL A C 1
ATOM 691 O O . VAL A 1 88 ? 15.847 2.542 -19.649 1.00 89.94 88 VAL A O 1
ATOM 694 N N . TYR A 1 89 ? 15.318 2.326 -17.482 1.00 89.69 89 TYR A N 1
ATOM 695 C CA . TYR A 1 89 ? 16.463 3.086 -16.997 1.00 89.69 89 TYR A CA 1
ATOM 696 C C . TYR A 1 89 ? 17.785 2.393 -17.311 1.00 89.69 89 TYR A C 1
ATOM 698 O O . TYR A 1 89 ? 18.710 3.057 -17.769 1.00 89.69 89 TYR A O 1
ATOM 706 N N . GLN A 1 90 ? 17.873 1.074 -17.126 1.00 88.00 90 GLN A N 1
ATOM 707 C CA . GLN A 1 90 ? 19.105 0.341 -17.417 1.00 88.00 90 GLN A CA 1
ATOM 708 C C . GLN A 1 90 ? 19.526 0.468 -18.887 1.00 88.00 90 GLN A C 1
ATOM 710 O O . GLN A 1 90 ? 20.717 0.609 -19.158 1.00 88.00 90 GLN A O 1
ATOM 715 N N . GLU A 1 91 ? 18.563 0.520 -19.807 1.00 88.06 91 GLU A N 1
ATOM 716 C CA . GLU A 1 91 ? 18.822 0.675 -21.244 1.00 88.06 91 GLU A CA 1
ATOM 717 C C . GLU A 1 91 ? 19.058 2.129 -21.676 1.00 88.06 91 GLU A C 1
ATOM 719 O O . GLU A 1 91 ? 19.929 2.410 -22.495 1.00 88.06 91 GLU A O 1
ATOM 724 N N . THR A 1 92 ? 18.279 3.078 -21.147 1.00 86.38 92 THR A N 1
ATOM 725 C CA . THR A 1 92 ? 18.315 4.483 -21.599 1.00 86.38 92 THR A CA 1
ATOM 726 C C . THR A 1 92 ? 19.276 5.360 -20.803 1.00 86.38 92 THR A C 1
ATOM 728 O O . THR A 1 92 ? 19.671 6.418 -21.291 1.00 86.38 92 THR A O 1
ATOM 731 N N . GLN A 1 93 ? 19.609 4.966 -19.569 1.00 85.00 93 GLN A N 1
ATOM 732 C CA . GLN A 1 93 ? 20.377 5.744 -18.587 1.00 85.00 93 GLN A CA 1
ATOM 733 C C . GLN A 1 93 ? 19.857 7.182 -18.405 1.00 85.00 93 GLN A C 1
ATOM 735 O O . GLN A 1 93 ? 20.591 8.087 -18.003 1.00 85.00 93 GLN A O 1
ATOM 740 N N . ALA A 1 94 ? 18.576 7.423 -18.707 1.00 85.06 94 ALA A N 1
ATOM 741 C CA . ALA A 1 94 ? 18.018 8.764 -18.685 1.00 85.06 94 ALA A CA 1
ATOM 742 C C . ALA A 1 94 ? 17.890 9.271 -17.231 1.00 85.06 94 ALA A C 1
ATOM 744 O O . ALA A 1 94 ? 17.281 8.587 -16.402 1.00 85.06 94 ALA A O 1
ATOM 745 N N . PRO A 1 95 ? 18.382 10.486 -16.907 1.00 82.00 95 PRO A N 1
ATOM 746 C CA . PRO A 1 95 ? 18.403 11.005 -15.535 1.00 82.00 95 PRO A CA 1
ATOM 747 C C . PRO A 1 95 ? 17.037 11.085 -14.853 1.00 82.00 95 PRO A C 1
ATOM 749 O O . PRO A 1 95 ? 16.968 11.083 -13.631 1.00 82.00 95 PRO A O 1
ATOM 752 N N . LEU A 1 96 ? 15.948 11.152 -15.625 1.00 82.56 96 LEU A N 1
ATOM 753 C CA . LEU A 1 96 ? 14.586 11.205 -15.096 1.00 82.56 96 LEU A CA 1
ATOM 754 C C . LEU A 1 96 ? 14.227 9.963 -14.265 1.00 82.56 96 LEU A C 1
ATOM 756 O O . LEU A 1 96 ? 13.453 10.067 -13.316 1.00 82.56 96 LEU A O 1
ATOM 760 N N . PHE A 1 97 ? 14.791 8.799 -14.596 1.00 83.75 97 PHE A N 1
ATOM 761 C CA . PHE A 1 97 ? 14.453 7.549 -13.921 1.00 83.75 97 PHE A CA 1
ATOM 762 C C . PHE A 1 97 ? 15.244 7.306 -12.626 1.00 83.75 97 PHE A C 1
ATOM 764 O O . PHE A 1 97 ? 14.887 6.410 -11.871 1.00 83.75 97 PHE A O 1
ATOM 771 N N . SER A 1 98 ? 16.245 8.128 -12.289 1.00 81.75 98 SER A N 1
ATOM 772 C CA . SER A 1 98 ? 16.965 7.997 -11.008 1.00 81.75 98 SER A CA 1
ATOM 773 C C . SER A 1 98 ? 16.082 8.292 -9.786 1.00 81.75 98 SER A C 1
ATOM 775 O O . SER A 1 98 ? 16.380 7.860 -8.676 1.00 81.75 98 SER A O 1
ATOM 777 N N . PHE A 1 99 ? 14.960 8.993 -9.986 1.00 85.75 99 PHE A N 1
ATOM 778 C CA . PHE A 1 99 ? 13.970 9.264 -8.944 1.00 85.75 99 PHE A CA 1
ATOM 779 C C . PHE A 1 99 ? 12.967 8.120 -8.734 1.00 85.75 99 PHE A C 1
ATOM 781 O O . PHE A 1 99 ? 12.167 8.194 -7.802 1.00 85.75 99 PHE A O 1
ATOM 788 N N . VAL A 1 100 ? 12.987 7.072 -9.567 1.00 91.00 100 VAL A N 1
ATOM 789 C CA . VAL A 1 100 ? 12.032 5.954 -9.481 1.00 91.00 100 VAL A CA 1
ATOM 790 C C . VAL A 1 100 ? 12.138 5.240 -8.139 1.00 91.00 100 VAL A C 1
ATOM 792 O O . VAL A 1 100 ? 11.109 5.015 -7.508 1.00 91.00 100 VAL A O 1
ATOM 795 N N . ASP A 1 101 ? 13.354 4.951 -7.672 1.00 89.88 101 ASP A N 1
ATOM 796 C CA . ASP A 1 101 ? 13.588 4.253 -6.405 1.00 89.88 101 ASP A CA 1
ATOM 797 C C . ASP A 1 101 ? 13.039 5.038 -5.191 1.00 89.88 101 ASP A C 1
ATOM 799 O O . ASP A 1 101 ? 12.151 4.518 -4.507 1.00 89.88 101 ASP A O 1
ATOM 803 N N . PRO A 1 102 ? 13.434 6.309 -4.945 1.00 91.81 102 PRO A N 1
ATOM 804 C CA . PRO A 1 102 ? 12.864 7.098 -3.850 1.00 91.81 102 PRO A CA 1
ATOM 805 C C . PRO A 1 102 ? 11.343 7.262 -3.943 1.00 91.81 102 PRO A C 1
ATOM 807 O O . PRO A 1 102 ? 10.639 7.179 -2.934 1.00 91.81 102 PRO A O 1
ATOM 810 N N . VAL A 1 103 ? 10.813 7.487 -5.151 1.00 94.25 103 VAL A N 1
ATOM 811 C CA . VAL A 1 103 ? 9.368 7.651 -5.361 1.00 94.25 103 VAL A CA 1
ATOM 812 C C . VAL A 1 103 ? 8.628 6.349 -5.075 1.00 94.25 103 VAL A C 1
ATOM 814 O O . VAL A 1 103 ? 7.581 6.391 -4.424 1.00 94.25 103 VAL A O 1
ATOM 817 N N . ARG A 1 104 ? 9.153 5.197 -5.511 1.00 94.94 104 ARG A N 1
ATOM 818 C CA . ARG A 1 104 ? 8.594 3.874 -5.208 1.00 94.94 104 ARG A CA 1
ATOM 819 C C . ARG A 1 104 ? 8.533 3.671 -3.703 1.00 94.94 104 ARG A C 1
ATOM 821 O O . ARG A 1 104 ? 7.461 3.358 -3.190 1.00 94.94 104 ARG A O 1
ATOM 828 N N . ASP A 1 105 ? 9.639 3.886 -3.005 1.00 95.00 105 ASP A N 1
ATOM 829 C CA . ASP A 1 105 ? 9.743 3.581 -1.581 1.00 95.00 105 ASP A CA 1
ATOM 830 C C . ASP A 1 105 ? 8.802 4.471 -0.748 1.00 95.00 105 ASP A C 1
ATOM 832 O O . ASP A 1 105 ? 8.022 3.967 0.066 1.00 95.00 105 ASP A O 1
ATOM 836 N N . VAL A 1 106 ? 8.756 5.779 -1.029 1.00 96.25 106 VAL A N 1
ATOM 837 C CA . VAL A 1 106 ? 7.795 6.703 -0.396 1.00 96.25 106 VAL A CA 1
ATOM 838 C C . VAL A 1 106 ? 6.350 6.333 -0.735 1.00 96.25 106 VAL A C 1
ATOM 840 O O . VAL A 1 106 ? 5.480 6.368 0.139 1.00 96.25 106 VAL A O 1
ATOM 843 N N . SER A 1 107 ? 6.074 5.931 -1.977 1.00 96.88 107 SER A N 1
ATOM 844 C CA . SER A 1 107 ? 4.731 5.506 -2.389 1.00 96.88 107 SER A CA 1
ATOM 845 C C . SER A 1 107 ? 4.294 4.227 -1.670 1.00 96.88 107 SER A C 1
ATOM 847 O O . SER A 1 107 ? 3.138 4.120 -1.262 1.00 96.88 107 SER A O 1
ATOM 849 N N . VAL A 1 108 ? 5.205 3.270 -1.458 1.00 97.56 108 VAL A N 1
ATOM 850 C CA . VAL A 1 108 ? 4.943 2.049 -0.680 1.00 97.56 108 VAL A CA 1
ATOM 851 C C . VAL A 1 108 ? 4.598 2.404 0.765 1.00 97.56 108 VAL A C 1
ATOM 853 O O . VAL A 1 108 ? 3.575 1.940 1.273 1.00 97.56 108 VAL A O 1
ATOM 856 N N . ILE A 1 109 ? 5.384 3.275 1.406 1.00 97.12 109 ILE A N 1
ATOM 857 C CA . ILE A 1 109 ? 5.115 3.755 2.771 1.00 97.12 109 ILE A CA 1
ATOM 858 C C . ILE A 1 109 ? 3.738 4.421 2.837 1.00 97.12 109 ILE A C 1
ATOM 860 O O . ILE A 1 109 ? 2.922 4.063 3.686 1.00 97.12 109 ILE A O 1
ATOM 864 N N . ALA A 1 110 ? 3.430 5.317 1.896 1.00 97.81 110 ALA A N 1
ATOM 865 C CA . ALA A 1 110 ? 2.140 5.996 1.830 1.00 97.81 110 ALA A CA 1
ATOM 866 C C . ALA A 1 110 ? 0.965 5.012 1.681 1.00 97.81 110 ALA A C 1
ATOM 868 O O . ALA A 1 110 ? -0.067 5.176 2.335 1.00 97.81 110 ALA A O 1
ATOM 869 N N . VAL A 1 111 ? 1.115 3.959 0.870 1.00 98.12 111 VAL A N 1
ATOM 870 C CA . VAL A 1 111 ? 0.094 2.912 0.709 1.00 98.12 111 VAL A CA 1
ATOM 871 C C . VAL A 1 111 ? -0.093 2.101 1.988 1.00 98.12 111 VAL A C 1
ATOM 873 O O . VAL A 1 111 ? -1.235 1.806 2.350 1.00 98.12 111 VAL A O 1
ATOM 876 N N . VAL A 1 112 ? 0.987 1.767 2.696 1.00 97.81 112 VAL A N 1
ATOM 877 C CA . VAL A 1 112 ? 0.915 1.060 3.984 1.00 97.81 112 VAL A CA 1
ATOM 878 C C . VAL A 1 112 ? 0.238 1.932 5.041 1.00 97.81 112 VAL A C 1
ATOM 880 O O . VAL A 1 112 ? -0.696 1.479 5.702 1.00 97.81 112 VAL A O 1
ATOM 883 N N . THR A 1 113 ? 0.626 3.202 5.162 1.00 98.00 113 THR A N 1
ATOM 884 C CA . THR A 1 113 ? -0.031 4.162 6.059 1.00 98.00 113 THR A CA 1
ATOM 885 C C . THR A 1 113 ? -1.516 4.296 5.718 1.00 98.00 113 THR A C 1
ATOM 887 O O . THR A 1 113 ? -2.367 4.210 6.603 1.00 98.00 113 THR A O 1
ATOM 890 N N . TRP A 1 114 ? -1.859 4.427 4.434 1.00 98.38 114 TRP A N 1
ATOM 891 C CA . TRP A 1 114 ? -3.249 4.486 3.981 1.00 98.38 114 TRP A CA 1
ATOM 892 C C . TRP A 1 114 ? -4.040 3.220 4.331 1.00 98.38 114 TRP A C 1
ATOM 894 O O . TRP A 1 114 ? -5.181 3.317 4.794 1.00 98.38 114 TRP A O 1
ATOM 904 N N . PHE A 1 115 ? -3.440 2.040 4.155 1.00 97.88 115 PHE A N 1
ATOM 905 C CA . PHE A 1 115 ? -4.026 0.764 4.561 1.00 97.88 115 PHE A CA 1
ATOM 906 C C . PHE A 1 115 ? -4.333 0.734 6.059 1.00 97.88 115 PHE A C 1
ATOM 908 O O . PHE A 1 115 ? -5.463 0.420 6.431 1.00 97.88 115 PHE A O 1
ATOM 915 N N . LEU A 1 116 ? -3.372 1.107 6.905 1.00 97.75 116 LEU A N 1
ATOM 916 C CA . LEU A 1 116 ? -3.536 1.093 8.359 1.00 97.75 116 LEU A CA 1
ATOM 917 C C . LEU A 1 116 ? -4.614 2.078 8.826 1.00 97.75 116 LEU A C 1
ATOM 919 O O . LEU A 1 116 ? -5.472 1.716 9.628 1.00 97.75 116 LEU A O 1
ATOM 923 N N . LEU A 1 117 ? -4.644 3.296 8.279 1.00 97.56 117 LEU A N 1
ATOM 924 C CA . LEU A 1 117 ? -5.685 4.279 8.605 1.00 97.56 117 LEU A CA 1
ATOM 925 C C . LEU A 1 117 ? -7.079 3.789 8.208 1.00 97.56 117 LEU A C 1
ATOM 927 O O . LEU A 1 117 ? -8.051 3.971 8.944 1.00 97.56 117 LEU A O 1
ATOM 931 N N . ARG A 1 118 ? -7.178 3.139 7.046 1.00 96.38 118 ARG A N 1
ATOM 932 C CA . ARG A 1 118 ? -8.422 2.527 6.584 1.00 96.38 118 ARG A CA 1
ATOM 933 C C . ARG A 1 118 ? -8.825 1.336 7.452 1.00 96.38 118 ARG A C 1
ATOM 935 O O . ARG A 1 118 ? -10.011 1.184 7.725 1.00 96.38 118 ARG A O 1
ATOM 942 N N . LEU A 1 119 ? -7.867 0.524 7.895 1.00 95.75 119 LEU A N 1
ATOM 943 C CA . LEU A 1 119 ? -8.106 -0.596 8.799 1.00 95.75 119 LEU A CA 1
ATOM 944 C C . LEU A 1 119 ? -8.675 -0.111 10.130 1.00 95.75 119 LEU A C 1
ATOM 946 O O . LEU A 1 119 ? -9.725 -0.598 10.535 1.00 95.75 119 LEU A O 1
ATOM 950 N N . ILE A 1 120 ? -8.044 0.888 10.754 1.00 94.94 120 ILE A N 1
ATOM 951 C CA . ILE A 1 120 ? -8.518 1.476 12.015 1.00 94.94 120 ILE A CA 1
ATOM 952 C C . ILE A 1 120 ? -9.965 1.954 11.861 1.00 94.94 120 ILE A C 1
ATOM 954 O O . ILE A 1 120 ? -10.829 1.557 12.637 1.00 94.94 120 ILE A O 1
ATOM 958 N N . ARG A 1 121 ? -10.256 2.719 10.801 1.00 94.00 121 ARG A N 1
ATOM 959 C CA . ARG A 1 121 ? -11.615 3.207 10.524 1.00 94.00 121 ARG A CA 1
ATOM 960 C C . ARG A 1 121 ? -12.621 2.070 10.330 1.00 94.00 121 ARG A C 1
ATOM 962 O O . ARG A 1 121 ? -13.739 2.156 10.826 1.00 94.00 121 ARG A O 1
ATOM 969 N N . ASN A 1 122 ? -12.255 1.025 9.593 1.00 92.94 122 ASN A N 1
ATOM 970 C CA . ASN A 1 122 ? -13.147 -0.108 9.353 1.00 92.94 122 ASN A CA 1
ATOM 971 C C . ASN A 1 122 ? -13.413 -0.906 10.635 1.00 92.94 122 ASN A C 1
ATOM 973 O O . ASN A 1 122 ? -14.539 -1.346 10.848 1.00 92.94 122 ASN A O 1
ATOM 977 N N . VAL A 1 123 ? -12.400 -1.080 11.488 1.00 91.69 123 VAL A N 1
ATOM 978 C CA . VAL A 1 123 ? -12.541 -1.753 12.785 1.00 91.69 123 VAL A CA 1
ATOM 979 C C . VAL A 1 123 ? -13.450 -0.942 13.707 1.00 91.69 123 VAL A C 1
ATOM 981 O O . VAL A 1 123 ? -14.408 -1.501 14.229 1.00 91.69 123 VAL A O 1
ATOM 984 N N . GLU A 1 124 ? -13.225 0.371 13.846 1.00 91.69 124 GLU A N 1
ATOM 985 C CA . GLU A 1 124 ? -14.106 1.272 14.610 1.00 91.69 124 GLU A CA 1
ATOM 986 C C . GLU A 1 124 ? -15.566 1.140 14.144 1.00 91.69 124 GLU A C 1
ATOM 988 O O . GLU A 1 124 ? -16.471 0.917 14.945 1.00 91.69 124 GLU A O 1
ATOM 993 N N . GLN A 1 125 ? -15.795 1.215 12.828 1.00 89.75 125 GLN A N 1
ATOM 994 C CA . GLN A 1 125 ? -17.131 1.100 12.244 1.00 89.75 125 GLN A CA 1
ATOM 995 C C . GLN A 1 125 ? -17.766 -0.267 12.494 1.00 89.75 125 GLN A C 1
ATOM 997 O O . GLN A 1 125 ? -18.962 -0.326 12.759 1.00 89.75 125 GLN A O 1
ATOM 1002 N N . ASN A 1 126 ? -16.991 -1.351 12.415 1.00 88.38 126 ASN A N 1
ATOM 1003 C CA . ASN A 1 126 ? -17.488 -2.703 12.647 1.00 88.38 126 ASN A CA 1
ATOM 1004 C C . ASN A 1 126 ? -17.819 -2.960 14.123 1.00 88.38 126 ASN A C 1
ATOM 1006 O O . ASN A 1 126 ? -18.825 -3.605 14.396 1.00 88.38 126 ASN A O 1
ATOM 1010 N N . LEU A 1 127 ? -17.032 -2.429 15.063 1.00 86.62 127 LEU A N 1
ATOM 1011 C CA . LEU A 1 127 ? -17.298 -2.555 16.503 1.00 86.62 127 LEU A CA 1
ATOM 1012 C C . LEU A 1 127 ? -18.539 -1.769 16.953 1.00 86.62 127 LEU A C 1
ATOM 1014 O O . LEU A 1 127 ? -19.182 -2.141 17.929 1.00 86.62 127 LEU A O 1
ATOM 1018 N N . LEU A 1 128 ? -18.884 -0.694 16.241 1.00 86.00 128 LEU A N 1
ATOM 1019 C CA . LEU A 1 128 ? -20.054 0.144 16.523 1.00 86.00 128 LEU A CA 1
ATOM 1020 C C . LEU A 1 128 ? -21.337 -0.323 15.814 1.00 86.00 128 LEU A C 1
ATOM 1022 O O . LEU A 1 128 ? -22.363 0.360 15.906 1.00 86.00 128 LEU A O 1
ATOM 1026 N N . ARG A 1 129 ? -21.295 -1.450 15.090 1.00 85.00 129 ARG A N 1
ATOM 1027 C CA . ARG A 1 129 ? -22.473 -2.012 14.419 1.00 85.00 129 ARG A CA 1
ATOM 1028 C C . ARG A 1 129 ? -23.495 -2.532 15.438 1.00 85.00 129 ARG A C 1
ATOM 1030 O O . ARG A 1 129 ? -23.077 -3.133 16.429 1.00 85.00 129 ARG A O 1
ATOM 1037 N N . PRO A 1 130 ? -24.808 -2.352 15.196 1.00 76.88 130 PRO A N 1
ATOM 1038 C CA . PRO A 1 130 ? -25.855 -2.820 16.105 1.00 76.88 130 PRO A CA 1
ATOM 1039 C C . PRO A 1 130 ? -25.717 -4.302 16.463 1.00 76.88 130 PRO A C 1
ATOM 1041 O O . PRO A 1 130 ? -25.769 -4.647 17.637 1.00 76.88 130 PRO A O 1
ATOM 1044 N N . GLU A 1 131 ? -25.421 -5.152 15.477 1.00 78.31 131 GLU A N 1
ATOM 1045 C CA . GLU A 1 131 ? -25.324 -6.604 15.659 1.00 78.31 131 GLU A CA 1
ATOM 1046 C C . GLU A 1 131 ? -24.166 -6.999 16.592 1.00 78.31 131 GLU A C 1
ATOM 1048 O O . GLU A 1 131 ? -24.264 -7.959 17.348 1.00 78.31 131 GLU A O 1
ATOM 1053 N N . VAL A 1 132 ? -23.067 -6.238 16.565 1.00 75.25 132 VAL A N 1
ATOM 1054 C CA . VAL A 1 132 ? -21.895 -6.471 17.425 1.00 75.25 132 VAL A CA 1
ATOM 1055 C C . VAL A 1 132 ? -22.132 -5.920 18.829 1.00 75.25 132 VAL A C 1
ATOM 1057 O O . VAL A 1 132 ? -21.722 -6.539 19.808 1.00 75.25 132 VAL A O 1
ATOM 1060 N N . LEU A 1 133 ? -22.808 -4.774 18.940 1.00 76.81 133 LEU A N 1
ATOM 1061 C CA . LEU A 1 133 ? -23.136 -4.154 20.224 1.00 76.81 133 LEU A CA 1
ATOM 1062 C C . LEU A 1 133 ? -24.160 -4.969 21.027 1.00 76.81 133 LEU A C 1
ATOM 1064 O O . LEU A 1 133 ? -24.102 -4.948 22.256 1.00 76.81 133 LEU A O 1
ATOM 1068 N N . GLU A 1 134 ? -25.059 -5.689 20.350 1.00 73.94 134 GLU A N 1
ATOM 1069 C CA . GLU A 1 134 ? -25.994 -6.634 20.974 1.00 73.94 134 GLU A CA 1
ATOM 1070 C C . GLU A 1 134 ? -25.278 -7.860 21.566 1.00 73.94 134 GLU A C 1
ATOM 1072 O O . GLU A 1 134 ? -25.631 -8.304 22.657 1.00 73.94 134 GLU A O 1
ATOM 1077 N N . GLU A 1 135 ? -24.244 -8.383 20.893 1.00 74.38 135 GLU A N 1
ATOM 1078 C CA . GLU A 1 135 ? -23.441 -9.510 21.397 1.00 74.38 135 GLU A CA 1
ATOM 1079 C C . GLU A 1 135 ? -22.438 -9.076 22.480 1.00 74.38 135 GLU A C 1
ATOM 1081 O O . GLU A 1 135 ? -22.205 -9.799 23.454 1.00 74.38 135 GLU A O 1
ATOM 1086 N N . LYS A 1 136 ? -21.826 -7.894 22.328 1.00 73.44 136 LYS A N 1
ATOM 1087 C CA . LYS A 1 136 ? -20.881 -7.333 23.295 1.00 73.44 136 LYS A CA 1
ATOM 1088 C C . LYS A 1 136 ? -20.957 -5.802 23.302 1.00 73.44 136 LYS A C 1
ATOM 1090 O O . LYS A 1 136 ? -20.450 -5.163 22.378 1.00 73.44 136 LYS A O 1
ATOM 1095 N N . PRO A 1 137 ? -21.517 -5.184 24.358 1.00 74.44 137 PRO A N 1
ATOM 1096 C CA . PRO A 1 137 ? -21.618 -3.737 24.425 1.00 74.44 137 PRO A CA 1
ATOM 1097 C C . PRO A 1 137 ? -20.221 -3.137 24.592 1.00 74.44 137 PRO A C 1
ATOM 1099 O O . PRO A 1 137 ? -19.566 -3.298 25.623 1.00 74.44 137 PRO A O 1
ATOM 1102 N N . TYR A 1 138 ? -19.757 -2.447 23.555 1.00 80.06 138 TYR A N 1
ATOM 1103 C CA . TYR A 1 138 ? -18.544 -1.648 23.610 1.00 80.06 138 TYR A CA 1
ATOM 1104 C C . TYR A 1 138 ? -18.887 -0.201 23.964 1.00 80.06 138 TYR A C 1
ATOM 1106 O O . TYR A 1 138 ? -19.837 0.377 23.433 1.00 80.06 138 TYR A O 1
ATOM 1114 N N . ASP A 1 139 ? -18.083 0.409 24.832 1.00 86.94 139 ASP A N 1
ATOM 1115 C CA . ASP A 1 139 ? -18.188 1.837 25.113 1.00 86.94 139 ASP A CA 1
ATOM 1116 C C . ASP A 1 139 ? -17.670 2.656 23.920 1.00 86.94 139 ASP A C 1
ATOM 1118 O O . ASP A 1 139 ? -16.500 2.575 23.527 1.00 86.94 139 ASP A O 1
ATOM 1122 N N . ARG A 1 140 ? -18.564 3.473 23.355 1.00 87.31 140 ARG A N 1
ATOM 1123 C CA . ARG A 1 140 ? -18.283 4.329 22.198 1.00 87.31 140 ARG A CA 1
ATOM 1124 C C . ARG A 1 140 ? -17.164 5.325 22.479 1.00 87.31 140 ARG A C 1
ATOM 1126 O O . ARG A 1 140 ? -16.353 5.580 21.595 1.00 87.31 140 ARG A O 1
ATOM 1133 N N . THR A 1 141 ? -17.101 5.867 23.697 1.00 88.62 141 THR A N 1
ATOM 1134 C CA . THR A 1 141 ? -16.101 6.890 24.033 1.00 88.62 141 THR A CA 1
ATOM 1135 C C . THR A 1 141 ? -14.691 6.303 24.046 1.00 88.62 141 THR A C 1
ATOM 1137 O O . THR A 1 141 ? -13.764 6.910 23.508 1.00 88.62 141 THR A O 1
ATOM 1140 N N . THR A 1 142 ? -14.551 5.073 24.549 1.00 90.81 142 THR A N 1
ATOM 1141 C CA . THR A 1 142 ? -13.295 4.319 24.525 1.00 90.81 142 THR A CA 1
ATOM 1142 C C . THR A 1 142 ? -12.848 3.981 23.097 1.00 90.81 142 THR A C 1
ATOM 1144 O O . THR A 1 142 ? -11.679 4.193 22.768 1.00 90.81 142 THR A O 1
ATOM 1147 N N . ILE A 1 143 ? -13.753 3.504 22.227 1.00 92.25 143 ILE A N 1
ATOM 1148 C CA . ILE A 1 143 ? -13.421 3.205 20.818 1.00 92.25 143 ILE A CA 1
ATOM 1149 C C . ILE A 1 143 ? -12.943 4.470 20.096 1.00 92.25 143 ILE A C 1
ATOM 1151 O O . ILE A 1 143 ? -11.900 4.443 19.442 1.00 92.25 143 ILE A O 1
ATOM 1155 N N . ASP A 1 144 ? -13.657 5.585 20.254 1.00 91.38 144 ASP A N 1
ATOM 1156 C CA . ASP A 1 144 ? -13.296 6.852 19.613 1.00 91.38 144 ASP A CA 1
ATOM 1157 C C . ASP A 1 144 ? -11.946 7.390 20.107 1.00 91.38 144 ASP A C 1
ATOM 1159 O O . ASP A 1 144 ? -11.147 7.901 19.315 1.00 91.38 144 ASP A O 1
ATOM 1163 N N . ALA A 1 145 ? -11.675 7.289 21.412 1.00 95.00 145 ALA A N 1
ATOM 1164 C CA . ALA A 1 145 ? -10.408 7.721 21.994 1.00 95.00 145 ALA A CA 1
ATOM 1165 C C . ALA A 1 145 ? -9.236 6.869 21.484 1.00 95.00 145 ALA A C 1
ATOM 1167 O O . ALA A 1 145 ? -8.251 7.415 20.978 1.00 95.00 145 ALA A O 1
ATOM 1168 N N . LEU A 1 146 ? -9.366 5.539 21.542 1.00 94.62 146 LEU A N 1
ATOM 1169 C CA . LEU A 1 146 ? -8.350 4.605 21.051 1.00 94.62 146 LEU A CA 1
ATOM 1170 C C . LEU A 1 146 ? -8.084 4.810 19.556 1.00 94.62 146 LEU A C 1
ATOM 1172 O O . LEU A 1 146 ? -6.938 4.875 19.110 1.00 94.62 146 LEU A O 1
ATOM 1176 N N . GLY A 1 147 ? -9.156 4.988 18.797 1.00 94.31 147 GLY A N 1
ATOM 1177 C CA . GLY A 1 147 ? -9.143 5.275 17.380 1.00 94.31 147 GLY A CA 1
ATOM 1178 C C . GLY A 1 147 ? -8.345 6.513 16.982 1.00 94.31 147 GLY A C 1
ATOM 1179 O O . GLY A 1 147 ? -7.563 6.493 16.025 1.00 94.31 147 GLY A O 1
ATOM 1180 N N . LYS A 1 148 ? -8.510 7.610 17.728 1.00 95.31 148 LYS A N 1
ATOM 1181 C CA . LYS A 1 148 ? -7.749 8.855 17.526 1.00 95.31 148 LYS A CA 1
ATOM 1182 C C . LYS A 1 148 ? -6.265 8.668 17.833 1.00 95.31 148 LYS A C 1
ATOM 1184 O O . LYS A 1 148 ? -5.434 9.118 17.047 1.00 95.31 148 LYS A O 1
ATOM 1189 N N . ILE A 1 149 ? -5.940 7.977 18.927 1.00 97.50 149 ILE A N 1
ATOM 1190 C CA . ILE A 1 149 ? -4.550 7.714 19.332 1.00 97.50 149 ILE A CA 1
ATOM 1191 C C . ILE A 1 149 ? -3.839 6.857 18.278 1.00 97.50 149 ILE A C 1
ATOM 1193 O O . ILE A 1 149 ? -2.759 7.223 17.815 1.00 97.50 149 ILE A O 1
ATOM 1197 N N . LEU A 1 150 ? -4.466 5.760 17.839 1.00 97.38 150 LEU A N 1
ATOM 1198 C CA . LEU A 1 150 ? -3.903 4.881 16.811 1.00 97.38 150 LEU A CA 1
ATOM 1199 C C . LEU A 1 150 ? -3.701 5.615 15.482 1.00 97.38 150 LEU A C 1
ATOM 1201 O O . LEU A 1 150 ? -2.640 5.492 14.873 1.00 97.38 150 LEU A O 1
ATOM 1205 N N . ARG A 1 151 ? -4.679 6.419 15.041 1.00 97.38 151 ARG A N 1
ATOM 1206 C CA . ARG A 1 151 ? -4.544 7.220 13.813 1.00 97.38 151 ARG A CA 1
ATOM 1207 C C . ARG A 1 151 ? -3.392 8.214 13.903 1.00 97.38 151 ARG A C 1
ATOM 1209 O O . ARG A 1 151 ? -2.607 8.294 12.963 1.00 97.38 151 ARG A O 1
ATOM 1216 N N . ALA A 1 152 ? -3.274 8.936 15.017 1.00 97.69 152 ALA A N 1
ATOM 1217 C CA . ALA A 1 152 ? -2.177 9.875 15.229 1.00 97.69 152 ALA A CA 1
ATOM 1218 C C . ALA A 1 152 ? -0.818 9.162 15.184 1.00 97.69 152 ALA A C 1
ATOM 1220 O O . ALA A 1 152 ? 0.069 9.593 14.453 1.00 97.69 152 ALA A O 1
ATOM 1221 N N . SER A 1 153 ? -0.683 8.032 15.885 1.00 98.00 153 SER A N 1
ATOM 1222 C CA . SER A 1 153 ? 0.542 7.225 15.883 1.00 98.00 153 SER A CA 1
ATOM 1223 C C . SER A 1 153 ? 0.923 6.756 14.476 1.00 98.00 153 SER A C 1
ATOM 1225 O O . SER A 1 153 ? 2.048 6.992 14.044 1.00 98.00 153 SER A O 1
ATOM 1227 N N . VAL A 1 154 ? -0.019 6.179 13.723 1.00 98.12 154 VAL A N 1
ATOM 1228 C CA . VAL A 1 154 ? 0.223 5.705 12.349 1.00 98.12 154 VAL A CA 1
ATOM 1229 C C . VAL A 1 154 ? 0.638 6.843 11.414 1.00 98.12 154 VAL A C 1
ATOM 1231 O O . VAL A 1 154 ? 1.530 6.651 10.589 1.00 98.12 154 VAL A O 1
ATOM 1234 N N . ILE A 1 155 ? 0.021 8.023 11.535 1.00 97.88 155 ILE A N 1
ATOM 1235 C CA . ILE A 1 155 ? 0.384 9.199 10.730 1.00 97.88 155 ILE A CA 1
ATOM 1236 C C . ILE A 1 155 ? 1.801 9.655 11.067 1.00 97.88 155 ILE A C 1
ATOM 1238 O O . ILE A 1 155 ? 2.610 9.818 10.158 1.00 97.88 155 ILE A O 1
ATOM 1242 N N . ILE A 1 156 ? 2.116 9.821 12.354 1.00 95.75 156 ILE A N 1
ATOM 1243 C CA . ILE A 1 156 ? 3.440 10.268 12.802 1.00 95.75 156 ILE A CA 1
ATOM 1244 C C . ILE A 1 156 ? 4.511 9.285 12.324 1.00 95.75 156 ILE A C 1
ATOM 1246 O O . ILE A 1 156 ? 5.471 9.695 11.677 1.00 95.75 156 ILE A O 1
ATOM 1250 N N . THR A 1 157 ? 4.328 7.984 12.562 1.00 96.00 157 THR A N 1
ATOM 1251 C CA . THR A 1 157 ? 5.268 6.956 12.100 1.00 96.00 157 THR A CA 1
ATOM 1252 C C . THR A 1 157 ? 5.398 6.954 10.578 1.00 96.00 157 THR A C 1
ATOM 1254 O O . THR A 1 157 ? 6.516 6.925 10.074 1.00 96.00 157 THR A O 1
ATOM 1257 N N . GLY A 1 158 ? 4.290 7.036 9.836 1.00 96.44 158 GLY A N 1
ATOM 1258 C CA . GLY A 1 158 ? 4.314 7.079 8.372 1.00 96.44 158 GLY A CA 1
ATOM 1259 C C . GLY A 1 158 ? 5.100 8.272 7.825 1.00 96.44 158 GLY A C 1
ATOM 1260 O O . GLY A 1 158 ? 5.940 8.100 6.945 1.00 96.44 158 GLY A O 1
ATOM 1261 N N . VAL A 1 159 ? 4.884 9.465 8.389 1.00 94.81 159 VAL A N 1
ATOM 1262 C CA . VAL A 1 159 ? 5.621 10.683 8.017 1.00 94.81 159 VAL A CA 1
ATOM 1263 C C . VAL A 1 159 ? 7.106 10.540 8.340 1.00 94.81 159 VAL A C 1
ATOM 1265 O O . VAL A 1 159 ? 7.942 10.818 7.485 1.00 94.81 159 VAL A O 1
ATOM 1268 N N . LEU A 1 160 ? 7.449 10.060 9.538 1.00 94.12 160 LEU A N 1
ATOM 1269 C CA . LEU A 1 160 ? 8.843 9.883 9.945 1.00 94.12 160 LEU A CA 1
ATOM 1270 C C . LEU A 1 160 ? 9.586 8.895 9.044 1.00 94.12 160 LEU A C 1
ATOM 1272 O O . LEU A 1 160 ? 10.725 9.161 8.667 1.00 94.12 160 LEU A O 1
ATOM 1276 N N . VAL A 1 161 ? 8.961 7.770 8.697 1.00 94.81 161 VAL A N 1
ATOM 1277 C CA . VAL A 1 161 ? 9.570 6.766 7.813 1.00 94.81 161 VAL A CA 1
ATOM 1278 C C . VAL A 1 161 ? 9.701 7.318 6.390 1.00 94.81 161 VAL A C 1
ATOM 1280 O O . VAL A 1 161 ? 10.758 7.173 5.788 1.00 94.81 161 VAL A O 1
ATOM 1283 N N . ALA A 1 162 ? 8.698 8.039 5.874 1.00 93.75 162 ALA A N 1
ATOM 1284 C CA . ALA A 1 162 ? 8.789 8.681 4.560 1.00 93.75 162 ALA A CA 1
ATOM 1285 C C . ALA A 1 162 ? 9.918 9.726 4.490 1.00 93.75 162 ALA A C 1
ATOM 1287 O O . ALA A 1 162 ? 10.665 9.769 3.514 1.00 93.75 162 ALA A O 1
ATOM 1288 N N . MET A 1 163 ? 10.083 10.541 5.536 1.00 91.50 163 MET A N 1
ATOM 1289 C CA . MET A 1 163 ? 11.181 11.508 5.629 1.00 91.50 163 MET A CA 1
ATOM 1290 C C . MET A 1 163 ? 12.553 10.822 5.665 1.00 91.50 163 MET A C 1
ATOM 1292 O O . MET A 1 163 ? 13.470 11.268 4.978 1.00 91.50 163 MET A O 1
ATOM 1296 N N . GLN A 1 164 ? 12.685 9.723 6.413 1.00 90.75 164 GLN A N 1
ATOM 1297 C CA . GLN A 1 164 ? 13.918 8.927 6.458 1.00 90.75 164 GLN A CA 1
ATOM 1298 C C . GLN A 1 164 ? 14.302 8.380 5.092 1.00 90.75 164 GLN A C 1
ATOM 1300 O O . GLN A 1 164 ? 15.459 8.479 4.693 1.00 90.75 164 GLN A O 1
ATOM 1305 N N . THR A 1 165 ? 13.329 7.833 4.365 1.00 90.94 165 THR A N 1
ATOM 1306 C CA . THR A 1 165 ? 13.532 7.297 3.016 1.00 90.94 165 THR A CA 1
ATOM 1307 C C . THR A 1 165 ? 14.016 8.365 2.038 1.00 90.94 165 THR A C 1
ATOM 1309 O O . THR A 1 165 ? 14.813 8.071 1.155 1.00 90.94 165 THR A O 1
ATOM 1312 N N . LEU A 1 166 ? 13.598 9.619 2.221 1.00 89.06 166 LEU A N 1
ATOM 1313 C CA . LEU A 1 166 ? 14.068 10.757 1.426 1.00 89.06 166 LEU A CA 1
ATOM 1314 C C . LEU A 1 166 ? 15.441 11.301 1.867 1.00 89.06 166 LEU A C 1
ATOM 1316 O O . LEU A 1 166 ? 15.927 12.269 1.287 1.00 89.06 166 LEU A O 1
ATOM 1320 N N . GLY A 1 167 ? 16.072 10.704 2.881 1.00 86.12 167 GLY A N 1
ATOM 1321 C CA . GLY A 1 167 ? 17.386 11.110 3.379 1.00 86.12 167 GLY A CA 1
ATOM 1322 C C . GLY A 1 167 ? 17.357 12.242 4.409 1.00 86.12 167 GLY A C 1
ATOM 1323 O O . GLY A 1 167 ? 18.415 12.750 4.783 1.00 86.12 167 GLY A O 1
ATOM 1324 N N . TYR A 1 168 ? 16.182 12.638 4.911 1.00 83.75 168 TYR A N 1
ATOM 1325 C CA . TYR A 1 168 ? 16.108 13.558 6.045 1.00 83.75 168 TYR A CA 1
ATOM 1326 C C . TYR A 1 168 ? 16.452 12.821 7.340 1.00 83.75 168 TYR A C 1
ATOM 1328 O O . TYR A 1 168 ? 15.902 11.763 7.649 1.00 83.75 168 TYR A O 1
ATOM 1336 N N . SER A 1 169 ? 17.344 13.406 8.138 1.00 76.00 169 SER A N 1
ATOM 1337 C CA . SER A 1 169 ? 17.688 12.843 9.441 1.00 76.00 169 SER A CA 1
ATOM 1338 C C . SER A 1 169 ? 16.541 13.026 10.437 1.00 76.00 169 SER A C 1
ATOM 1340 O O . SER A 1 169 ? 16.135 14.152 10.735 1.00 76.00 169 SER A O 1
ATOM 1342 N N . ILE A 1 170 ? 16.070 11.917 11.016 1.00 70.62 170 ILE A N 1
ATOM 1343 C CA . ILE A 1 170 ? 15.102 11.900 12.129 1.00 70.62 170 ILE A CA 1
ATOM 1344 C C . ILE A 1 170 ? 15.628 12.723 13.301 1.00 70.62 170 ILE A C 1
ATOM 1346 O O . ILE A 1 170 ? 14.861 13.404 13.975 1.00 70.62 170 ILE A O 1
ATOM 1350 N N . SER A 1 171 ? 16.946 12.681 13.525 1.00 73.50 171 SER A N 1
ATOM 1351 C CA . SER A 1 171 ? 17.615 13.424 14.590 1.00 73.50 171 SER A CA 1
ATOM 1352 C C . SER A 1 171 ? 17.404 14.929 14.444 1.00 73.50 171 SER A C 1
ATOM 1354 O O . SER A 1 171 ? 17.307 15.607 15.455 1.00 73.50 171 SER A O 1
ATOM 1356 N N . GLY A 1 172 ? 17.263 15.442 13.216 1.00 73.00 172 GLY A N 1
ATOM 1357 C CA . GLY A 1 172 ? 16.912 16.842 12.977 1.00 73.00 172 GLY A CA 1
ATOM 1358 C C . GLY A 1 172 ? 15.502 17.174 13.466 1.00 73.00 172 GLY A C 1
ATOM 1359 O O . GLY A 1 172 ? 15.326 18.151 14.176 1.00 73.00 172 GLY A O 1
ATOM 1360 N N . VAL A 1 173 ? 14.509 16.335 13.157 1.00 69.06 173 VAL A N 1
ATOM 1361 C CA . VAL A 1 173 ? 13.107 16.536 13.578 1.00 69.06 173 VAL A CA 1
ATOM 1362 C C . VAL A 1 173 ? 12.930 16.350 15.090 1.00 69.06 173 VAL A C 1
ATOM 1364 O O . VAL A 1 173 ? 12.186 17.099 15.713 1.00 69.06 173 VAL A O 1
ATOM 1367 N N . LEU A 1 174 ? 13.637 15.389 15.694 1.00 67.31 174 LEU A N 1
ATOM 1368 C CA . LEU A 1 174 ? 13.619 15.147 17.143 1.00 67.31 174 LEU A CA 1
ATOM 1369 C C . LEU A 1 174 ? 14.384 16.211 17.946 1.00 67.31 174 LEU A C 1
ATOM 1371 O O . LEU A 1 174 ? 14.083 16.399 19.118 1.00 67.31 174 LEU A O 1
ATOM 1375 N N . ALA A 1 175 ? 15.349 16.906 17.334 1.00 79.00 175 ALA A N 1
ATOM 1376 C CA . ALA A 1 175 ? 16.102 17.989 17.971 1.00 79.00 175 ALA A CA 1
ATOM 1377 C C . ALA A 1 175 ? 15.347 19.332 18.017 1.00 79.00 175 ALA A C 1
ATOM 1379 O O . ALA A 1 175 ? 15.798 20.244 18.700 1.00 79.00 175 ALA A O 1
ATOM 1380 N N . PHE A 1 176 ? 14.217 19.464 17.309 1.00 72.88 176 PHE A N 1
ATOM 1381 C CA . PHE A 1 176 ? 13.314 20.622 17.413 1.00 72.88 176 PHE A CA 1
ATOM 1382 C C . PHE A 1 176 ? 12.275 20.487 18.545 1.00 72.88 176 PHE A C 1
ATOM 1384 O O . PHE A 1 176 ? 11.318 21.264 18.588 1.00 72.88 176 PHE A O 1
ATOM 1391 N N . GLY A 1 177 ? 12.448 19.500 19.431 1.00 56.31 177 GLY A N 1
ATOM 1392 C CA . GLY A 1 177 ? 11.742 19.391 20.710 1.00 56.31 177 GLY A CA 1
ATOM 1393 C C . GLY A 1 177 ? 12.427 20.187 21.811 1.00 56.31 177 GLY A C 1
ATOM 1394 O O . GLY A 1 177 ? 13.672 20.117 21.890 1.00 56.31 177 GLY A O 1
#

Sequence (177 aa):
MQELLALIESRTAGITAWAGENRWIVQVFFVVLAALLASYLQKRLLAAAYRRLQQTRTPWDDALLAALQRPLTVLIWIIGIAAAADIVYQETQAPLFSFVDPVRDVSVIAVVTWFLLRLIRNVEQNLLRPEVLEEKPYDRTTIDALGKILRASVIITGVLVAMQTLGYSISGVLAFG

Secondary structure (DSSP, 8-state):
-HHHHHHHHHHHHHHHHHHHHTH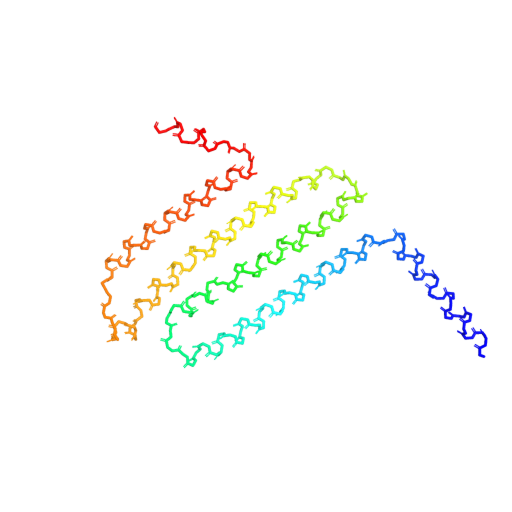HHHHHHHHHHHHHHHHHHHHHHHHHHHHHHTTS--HHHHHHHHHHHHHHHHHHHHHHHHHHHHHHHHHH--GGGGGHHHHHHHHHHHHHHHHHHHHHHHHHHHHTSHHHHHHS---HHHHHHHHHHHHHHHHHHHHHHHHHHTT--HHHHHTT-

pLDDT: mean 86.14, std 10.8, range [56.31, 98.38]

Foldseek 3Di:
DVVVVVVVVVVVVVVVVVCVVPVLVVVLVVLLVVLVVCLVVLLVVLVVVCVVCVVPPDLLVNLLSVLCNPLVNVLSVLVSVLVNLVSVCVVPVDPVNVCSQLVSVLSNLVSVLSSQLSSLVSSLVSCPDPVNCVVPNDDNVVSVVVSVVSNVVSVVVSVLVNCVSVVHDPVVVVVVD

Radius of gyration: 24.41 Å; chains: 1; bounding box: 46×52×72 Å